Protein AF-A0A2T3IF48-F1 (afdb_monomer_lite)

pLDDT: mean 86.23, std 10.26, range [51.12, 96.56]

Organism: NCBI:txid512643

Structure (mmCIF, N/CA/C/O backbone):
data_AF-A0A2T3IF48-F1
#
_entry.id   AF-A0A2T3IF48-F1
#
loop_
_atom_site.group_PDB
_atom_site.id
_atom_site.type_symbol
_atom_site.label_a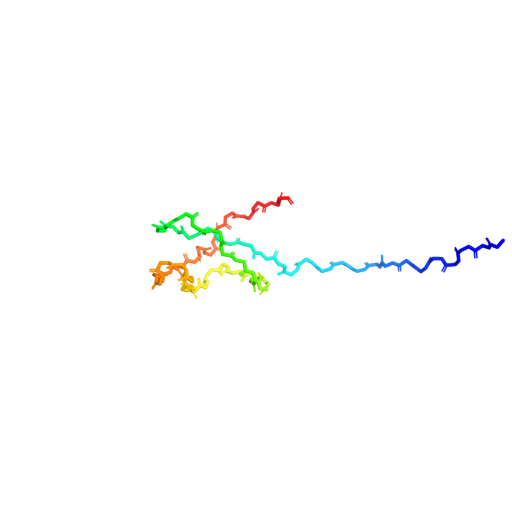tom_id
_atom_site.label_alt_id
_atom_site.label_comp_id
_atom_site.label_asym_id
_atom_site.label_entity_id
_atom_site.label_seq_id
_atom_site.pdbx_PDB_ins_code
_atom_site.Cartn_x
_atom_site.Cartn_y
_atom_site.Cartn_z
_atom_site.occupancy
_atom_site.B_iso_or_equiv
_atom_site.auth_seq_id
_atom_site.auth_comp_id
_atom_site.auth_asym_id
_atom_site.auth_atom_id
_atom_site.pdbx_PDB_model_num
ATOM 1 N N . MET A 1 1 ? 18.544 -8.813 -41.098 1.00 51.12 1 MET A N 1
ATOM 2 C CA . MET A 1 1 ? 18.129 -7.573 -40.416 1.00 51.12 1 MET A CA 1
ATOM 3 C C . MET A 1 1 ? 18.346 -7.845 -38.945 1.00 51.12 1 MET A C 1
ATOM 5 O O . MET A 1 1 ? 17.746 -8.787 -38.450 1.00 51.12 1 MET A O 1
ATOM 9 N N . ALA A 1 2 ? 19.338 -7.205 -38.331 1.00 59.69 2 ALA A N 1
ATOM 10 C CA . ALA A 1 2 ? 19.603 -7.380 -36.908 1.00 59.69 2 ALA A CA 1
ATOM 11 C C . ALA A 1 2 ? 18.682 -6.414 -36.158 1.00 59.69 2 ALA A C 1
ATOM 13 O O . ALA A 1 2 ? 18.680 -5.224 -36.460 1.00 59.69 2 ALA A O 1
ATOM 14 N N . ASP A 1 3 ? 17.862 -6.938 -35.256 1.00 66.88 3 ASP A N 1
ATOM 15 C CA . ASP A 1 3 ? 17.099 -6.128 -34.314 1.00 66.88 3 ASP A CA 1
ATOM 16 C C . ASP A 1 3 ? 18.081 -5.535 -33.288 1.00 66.88 3 ASP A C 1
ATOM 18 O O . ASP A 1 3 ? 18.545 -6.224 -32.377 1.00 66.88 3 ASP A O 1
ATOM 22 N N . ASP A 1 4 ? 18.438 -4.260 -33.452 1.00 75.56 4 ASP A N 1
ATOM 23 C CA . ASP A 1 4 ? 19.185 -3.473 -32.465 1.00 75.56 4 ASP A CA 1
ATOM 24 C C . ASP A 1 4 ? 18.280 -3.159 -31.253 1.00 75.56 4 ASP A C 1
ATOM 26 O O . ASP A 1 4 ? 17.725 -2.069 -31.114 1.00 75.56 4 ASP A O 1
ATOM 30 N N . ILE A 1 5 ? 18.085 -4.145 -30.370 1.00 82.38 5 ILE A N 1
ATOM 31 C CA . ILE A 1 5 ? 17.263 -3.995 -29.159 1.00 82.38 5 ILE A CA 1
ATOM 32 C C . ILE A 1 5 ? 18.075 -3.293 -28.061 1.00 82.38 5 ILE A C 1
ATOM 34 O O . ILE A 1 5 ? 19.040 -3.843 -27.521 1.00 82.38 5 ILE A O 1
ATOM 38 N N . ALA A 1 6 ? 17.656 -2.082 -27.685 1.00 82.19 6 ALA A N 1
ATOM 39 C CA . ALA A 1 6 ? 18.223 -1.342 -26.559 1.00 82.19 6 ALA A CA 1
ATOM 40 C C . ALA A 1 6 ? 17.961 -2.057 -25.216 1.00 82.19 6 ALA A C 1
ATOM 42 O O . ALA A 1 6 ? 16.859 -2.541 -24.957 1.00 82.19 6 ALA A O 1
ATOM 43 N N . LYS A 1 7 ? 18.974 -2.105 -24.338 1.00 84.94 7 LYS A N 1
ATOM 44 C CA . LYS A 1 7 ? 18.887 -2.745 -23.013 1.00 84.94 7 LYS A CA 1
ATOM 45 C C . LYS A 1 7 ? 18.538 -1.726 -21.931 1.00 84.94 7 LYS A C 1
ATOM 47 O O . LYS A 1 7 ? 19.228 -0.722 -21.780 1.00 84.94 7 LYS A O 1
ATOM 52 N N . VAL A 1 8 ? 17.510 -2.024 -21.141 1.00 88.75 8 VAL A N 1
ATOM 53 C CA . VAL A 1 8 ? 17.145 -1.260 -19.941 1.00 88.75 8 VAL A CA 1
ATOM 54 C C . VAL A 1 8 ? 17.964 -1.770 -18.752 1.00 88.75 8 VAL A C 1
ATOM 56 O O . VAL A 1 8 ? 17.992 -2.970 -18.493 1.00 88.75 8 VAL A O 1
ATOM 59 N N . THR A 1 9 ? 18.638 -0.870 -18.032 1.00 88.19 9 THR A N 1
ATOM 60 C CA . THR A 1 9 ? 19.473 -1.197 -16.855 1.00 88.19 9 THR A CA 1
ATOM 61 C C . THR A 1 9 ? 18.863 -0.753 -15.527 1.00 88.19 9 THR A C 1
ATOM 63 O O . THR A 1 9 ? 19.409 -1.063 -14.471 1.00 88.19 9 THR A O 1
ATOM 66 N N . PHE A 1 10 ? 17.736 -0.041 -15.565 1.00 84.75 10 PHE A N 1
ATOM 67 C CA . PHE A 1 10 ? 17.047 0.462 -14.384 1.00 84.75 10 PHE A CA 1
ATOM 68 C C . PHE A 1 10 ? 15.562 0.124 -14.456 1.00 84.75 10 PHE A C 1
ATOM 70 O O . PHE A 1 10 ? 14.900 0.415 -15.450 1.00 84.75 10 PHE A O 1
ATOM 77 N N . LEU A 1 11 ? 15.044 -0.472 -13.386 1.00 76.62 11 LEU A N 1
ATOM 78 C CA . LEU A 1 11 ? 13.644 -0.844 -13.252 1.00 76.62 11 LEU A CA 1
ATOM 79 C C . LEU A 1 11 ? 13.130 -0.275 -11.929 1.00 76.62 11 LEU A C 1
ATOM 81 O O . LEU A 1 11 ? 13.715 -0.525 -10.878 1.00 76.62 11 LEU A O 1
ATOM 85 N N . SER A 1 12 ? 12.064 0.523 -11.991 1.00 73.06 12 SER A N 1
ATOM 86 C CA . SER A 1 12 ? 11.421 1.109 -10.815 1.00 73.06 12 SER A CA 1
ATOM 87 C C . SER A 1 12 ? 10.050 0.479 -10.632 1.00 73.06 12 SER A C 1
ATOM 89 O O . SER A 1 12 ? 9.183 0.614 -11.493 1.00 73.06 12 SER A O 1
ATOM 91 N N . VAL A 1 13 ? 9.869 -0.223 -9.517 1.00 69.56 13 VAL A N 1
ATOM 92 C CA . VAL A 1 13 ? 8.562 -0.722 -9.086 1.00 69.56 13 VAL A CA 1
ATOM 93 C C . VAL A 1 13 ? 7.989 0.320 -8.139 1.00 69.56 13 VAL A C 1
ATOM 95 O O . VAL A 1 13 ? 8.440 0.446 -7.004 1.00 69.56 13 VAL A O 1
ATOM 98 N N . THR A 1 14 ? 7.053 1.128 -8.629 1.00 71.25 14 THR A N 1
ATOM 99 C CA . THR A 1 14 ? 6.463 2.214 -7.835 1.00 71.25 14 THR A CA 1
ATOM 100 C C . THR A 1 14 ? 5.135 1.831 -7.203 1.00 71.25 14 THR A C 1
ATOM 102 O O . THR A 1 14 ? 4.772 2.448 -6.213 1.00 71.25 14 THR A O 1
ATOM 105 N N . GLY A 1 15 ? 4.415 0.848 -7.750 1.00 78.31 15 GLY A N 1
ATOM 106 C CA . GLY A 1 15 ? 3.074 0.490 -7.296 1.00 78.31 15 GLY A CA 1
ATOM 107 C C . GLY A 1 15 ? 3.092 -0.452 -6.099 1.00 78.31 15 GLY A C 1
ATOM 108 O O . GLY A 1 15 ? 3.543 -1.588 -6.224 1.00 78.31 15 GLY A O 1
ATOM 109 N N . VAL A 1 16 ? 2.550 0.001 -4.972 1.00 84.44 16 VAL A N 1
ATOM 110 C CA . VAL A 1 16 ? 2.186 -0.860 -3.839 1.00 84.44 16 VAL A CA 1
ATOM 111 C C . VAL A 1 16 ? 0.673 -0.879 -3.669 1.00 84.44 16 VAL A C 1
ATOM 113 O O . VAL A 1 16 ? -0.028 0.072 -4.025 1.00 84.44 16 VAL A O 1
ATOM 116 N N . VAL A 1 17 ? 0.168 -1.984 -3.133 1.00 89.75 17 VAL A N 1
ATOM 117 C CA . VAL A 1 17 ? -1.243 -2.158 -2.790 1.00 89.75 17 VAL A CA 1
ATOM 118 C C . VAL A 1 17 ? -1.375 -2.347 -1.286 1.00 89.75 17 VAL A C 1
ATOM 120 O O . VAL A 1 17 ? -0.490 -2.911 -0.644 1.00 89.75 17 VAL A O 1
ATOM 123 N N . LEU A 1 18 ? -2.466 -1.851 -0.712 1.00 90.56 18 LEU A N 1
ATOM 124 C CA . LEU A 1 18 ? -2.735 -1.913 0.720 1.00 90.56 18 LEU A CA 1
ATOM 125 C C . LEU A 1 18 ? -4.084 -2.576 0.963 1.00 90.56 18 LEU A C 1
ATOM 127 O O . LEU A 1 18 ? -5.088 -2.172 0.386 1.00 90.56 18 LEU A O 1
ATOM 131 N N . TRP A 1 19 ? -4.127 -3.550 1.866 1.00 92.38 19 TRP A N 1
ATOM 132 C CA . TRP A 1 19 ? -5.393 -4.106 2.333 1.00 92.38 19 TRP A CA 1
ATOM 133 C C . TRP A 1 19 ? -6.025 -3.181 3.366 1.00 92.38 19 TRP A C 1
ATOM 135 O O . TRP A 1 19 ? -5.402 -2.826 4.370 1.00 92.38 19 TRP A O 1
ATOM 145 N N . CYS A 1 20 ? -7.280 -2.795 3.138 1.00 93.81 20 CYS A N 1
ATOM 146 C CA . CYS A 1 20 ? -8.036 -2.053 4.129 1.00 93.81 20 CY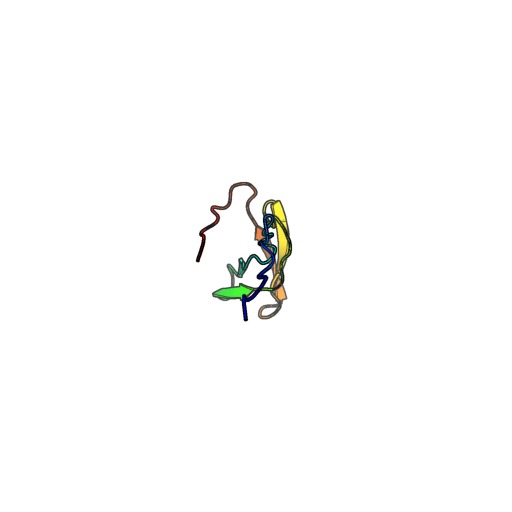S A CA 1
ATOM 147 C C . CYS A 1 20 ? -8.416 -2.977 5.303 1.00 93.81 20 CYS A C 1
ATOM 149 O O . CYS A 1 20 ? -9.185 -3.916 5.100 1.00 93.81 20 CYS A O 1
ATOM 151 N N . PRO A 1 21 ? -8.017 -2.670 6.552 1.00 94.25 21 PRO A N 1
ATOM 152 C CA . PRO A 1 21 ? -8.275 -3.537 7.709 1.00 94.25 21 PRO A CA 1
ATOM 153 C C . PRO A 1 21 ? -9.742 -3.551 8.177 1.00 94.25 21 PRO A C 1
ATOM 155 O O . PRO A 1 21 ? -10.064 -4.192 9.172 1.00 94.25 21 PRO A O 1
ATOM 158 N N . TYR A 1 22 ? -10.626 -2.787 7.527 1.00 95.31 22 TYR A N 1
ATOM 159 C CA . TYR A 1 22 ? -12.033 -2.660 7.921 1.00 95.31 22 TYR A CA 1
ATOM 160 C C . TYR A 1 22 ? -13.012 -3.357 6.983 1.00 95.31 22 TYR A C 1
ATOM 162 O O . TYR A 1 22 ? -14.115 -3.687 7.410 1.00 95.31 22 TYR A O 1
ATOM 170 N N . CYS A 1 23 ? -12.661 -3.470 5.705 1.00 95.25 23 CYS A N 1
ATOM 171 C CA . CYS A 1 23 ? -13.565 -3.967 4.666 1.00 95.25 23 CYS A CA 1
ATOM 172 C C . CYS A 1 23 ? -12.898 -4.962 3.719 1.00 95.25 23 CYS A C 1
ATOM 174 O O . CYS A 1 23 ? -13.541 -5.373 2.761 1.00 95.25 23 CYS A O 1
ATOM 176 N N . ASP A 1 24 ? -11.629 -5.303 3.972 1.00 93.56 24 ASP A N 1
ATOM 177 C CA . ASP A 1 24 ? -10.837 -6.225 3.154 1.00 93.56 24 ASP A CA 1
ATOM 178 C C . ASP A 1 24 ? -10.797 -5.823 1.671 1.00 93.56 24 ASP A C 1
ATOM 180 O O . ASP A 1 24 ? -10.691 -6.647 0.773 1.00 93.56 24 ASP A O 1
ATOM 184 N N . ASP A 1 25 ? -10.892 -4.525 1.397 1.00 94.38 25 ASP A N 1
ATOM 185 C CA . ASP A 1 25 ? -10.762 -3.993 0.048 1.00 94.38 25 ASP A CA 1
ATOM 186 C C . ASP A 1 25 ? -9.285 -3.718 -0.263 1.0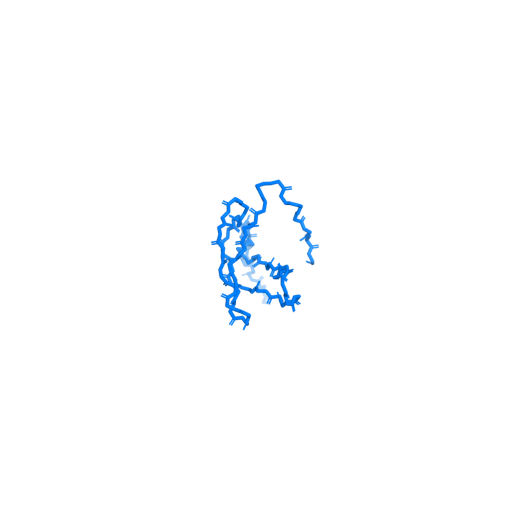0 94.38 25 ASP A C 1
ATOM 188 O O . ASP A 1 25 ? -8.564 -3.150 0.570 1.00 94.38 25 ASP A O 1
ATOM 192 N N . LEU A 1 26 ? -8.835 -4.129 -1.449 1.00 92.25 26 LEU A N 1
ATOM 193 C CA . LEU A 1 26 ? -7.474 -3.900 -1.916 1.00 92.25 26 LEU A CA 1
ATOM 194 C C . LEU A 1 26 ? -7.371 -2.506 -2.538 1.00 92.25 26 LEU A C 1
ATOM 196 O O . LEU A 1 26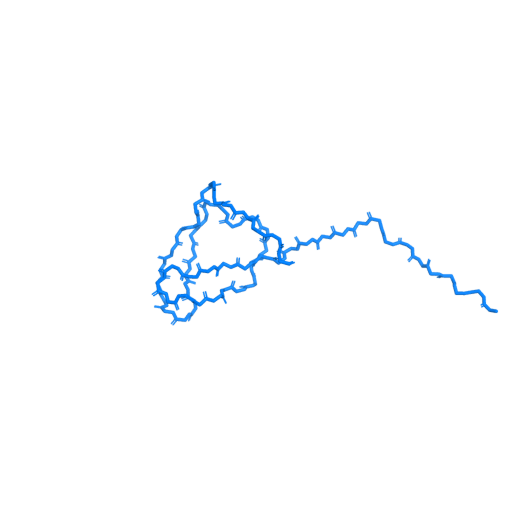 ? -7.885 -2.238 -3.619 1.00 92.25 26 LEU A O 1
ATOM 200 N N . GLN A 1 27 ? -6.648 -1.627 -1.862 1.00 90.62 27 GLN A N 1
ATOM 201 C CA . GLN A 1 27 ? -6.436 -0.251 -2.276 1.00 90.62 27 GLN A CA 1
ATOM 202 C C . GLN A 1 27 ? -5.166 -0.175 -3.134 1.00 90.62 27 GLN A C 1
ATOM 204 O O . GLN A 1 27 ? -4.110 -0.664 -2.725 1.00 90.62 27 GLN A O 1
ATOM 209 N N . GLY A 1 28 ? -5.258 0.420 -4.324 1.00 88.69 28 GLY A N 1
ATOM 210 C CA . GLY A 1 28 ? -4.138 0.569 -5.259 1.00 88.69 28 GLY A CA 1
ATOM 211 C C . GLY A 1 28 ? -3.664 2.014 -5.424 1.00 88.69 28 GLY A C 1
ATOM 212 O O . GLY A 1 28 ? -4.156 2.926 -4.772 1.00 88.69 28 GLY A O 1
ATOM 213 N N . GLY A 1 29 ? -2.702 2.228 -6.326 1.00 83.31 29 GLY A N 1
ATOM 214 C CA . GLY A 1 29 ? -2.269 3.575 -6.730 1.00 83.31 29 GLY A CA 1
ATOM 215 C C . GLY A 1 29 ? -1.288 4.269 -5.781 1.00 83.31 29 GLY A C 1
ATOM 216 O O . GLY A 1 29 ? -0.975 5.442 -5.976 1.00 83.31 29 GLY A O 1
ATOM 217 N N . PHE A 1 30 ? -0.767 3.566 -4.776 1.00 83.88 30 PHE A N 1
ATOM 218 C CA . PHE A 1 30 ? 0.253 4.110 -3.888 1.00 83.88 30 PHE A CA 1
ATOM 219 C C . PHE A 1 30 ? 1.627 4.062 -4.560 1.00 83.88 30 PHE A C 1
ATOM 221 O O . PHE A 1 30 ? 2.035 3.021 -5.076 1.00 83.88 30 PHE A O 1
ATOM 228 N N . CYS A 1 31 ? 2.337 5.192 -4.522 1.00 80.56 31 CYS A N 1
ATOM 229 C CA . CYS A 1 31 ? 3.700 5.324 -5.025 1.00 80.56 31 CYS A CA 1
ATOM 230 C C . CYS A 1 31 ? 4.697 5.449 -3.867 1.00 80.56 31 CYS A C 1
ATOM 232 O O . CYS A 1 31 ? 4.614 6.395 -3.083 1.00 80.56 31 CYS A O 1
ATOM 234 N N . GLY A 1 32 ? 5.675 4.542 -3.802 1.00 82.81 32 GLY A N 1
ATOM 235 C CA . GLY A 1 32 ? 6.721 4.547 -2.770 1.00 82.81 32 GLY A CA 1
ATOM 236 C C . GLY A 1 32 ? 6.363 3.731 -1.523 1.00 82.81 32 GLY A C 1
ATOM 237 O O . GLY A 1 32 ? 5.503 2.860 -1.581 1.00 82.81 32 GLY A O 1
ATOM 238 N N . ASP A 1 33 ? 7.054 3.985 -0.406 1.00 87.62 33 ASP A N 1
ATOM 239 C CA . ASP A 1 33 ? 6.861 3.246 0.850 1.00 87.62 33 ASP A CA 1
ATOM 240 C C . ASP A 1 33 ? 5.696 3.837 1.676 1.00 87.62 33 ASP A C 1
ATOM 242 O O . ASP A 1 33 ? 5.798 4.968 2.166 1.00 87.62 33 ASP A O 1
ATOM 246 N N . PRO A 1 34 ? 4.580 3.107 1.855 1.00 88.69 34 PRO A N 1
ATOM 247 C CA . PRO A 1 34 ? 3.415 3.599 2.577 1.00 88.69 34 PRO A CA 1
ATOM 248 C C . PRO A 1 34 ? 3.557 3.443 4.100 1.00 88.69 34 PRO A C 1
ATOM 250 O O . PRO A 1 34 ? 2.699 3.917 4.845 1.00 88.69 34 PRO A O 1
ATOM 253 N N . ARG A 1 35 ? 4.607 2.777 4.596 1.00 91.44 35 ARG A N 1
ATOM 254 C CA . ARG A 1 35 ? 4.784 2.476 6.021 1.00 91.44 35 ARG A CA 1
ATOM 255 C C . ARG A 1 35 ? 4.922 3.747 6.855 1.00 91.44 35 ARG A C 1
ATOM 257 O O . ARG A 1 35 ? 5.630 4.685 6.504 1.00 91.44 35 ARG A O 1
ATOM 264 N N . GLY A 1 36 ? 4.226 3.776 7.990 1.00 92.44 36 GLY A N 1
ATOM 265 C CA . GLY A 1 36 ? 4.160 4.934 8.885 1.00 92.44 36 GLY A CA 1
ATOM 266 C C . GLY A 1 36 ? 3.213 6.047 8.424 1.00 92.44 36 GLY A C 1
ATOM 267 O O . GLY A 1 36 ? 3.091 7.051 9.128 1.00 92.44 36 GLY A O 1
ATOM 268 N N . GLN A 1 37 ? 2.543 5.889 7.278 1.00 92.56 37 GLN A N 1
ATOM 269 C CA . GLN A 1 37 ? 1.596 6.866 6.749 1.00 92.56 37 GLN A CA 1
ATOM 270 C C . GLN A 1 37 ? 0.140 6.463 7.019 1.00 92.56 37 GLN A C 1
ATOM 272 O O . GLN A 1 37 ? -0.200 5.287 7.185 1.00 92.56 37 GLN A O 1
ATOM 277 N N . LYS A 1 38 ? -0.738 7.473 7.038 1.00 94.88 38 LYS A N 1
ATOM 278 C CA . LYS A 1 38 ? -2.187 7.312 7.199 1.00 94.88 38 LYS A CA 1
ATOM 279 C C . LYS A 1 38 ? -2.891 7.474 5.861 1.00 94.88 38 LYS A C 1
ATOM 281 O O . LYS A 1 38 ? -2.631 8.438 5.146 1.00 94.88 38 LYS A O 1
ATOM 286 N N . PHE A 1 39 ? -3.843 6.593 5.590 1.00 93.81 39 PHE A N 1
ATOM 287 C CA . PHE A 1 39 ? -4.650 6.600 4.376 1.00 93.81 39 PHE A CA 1
ATOM 288 C C . PHE A 1 39 ? -6.132 6.490 4.716 1.00 93.81 39 PHE A C 1
ATOM 290 O O . PHE A 1 39 ? -6.506 6.043 5.801 1.00 93.81 39 PHE A O 1
ATOM 297 N N . THR A 1 40 ? -6.980 6.917 3.785 1.00 95.69 40 THR A N 1
ATOM 298 C CA . THR A 1 40 ? -8.433 6.743 3.872 1.00 95.69 40 THR A CA 1
ATOM 299 C C . THR A 1 40 ? -8.834 5.725 2.820 1.00 95.69 40 THR A C 1
ATOM 301 O O . THR A 1 40 ? -8.463 5.888 1.665 1.00 95.69 40 THR A O 1
ATOM 304 N N . CYS A 1 41 ? -9.554 4.676 3.217 1.00 95.06 41 CYS A N 1
ATOM 305 C CA . CYS A 1 41 ? -10.062 3.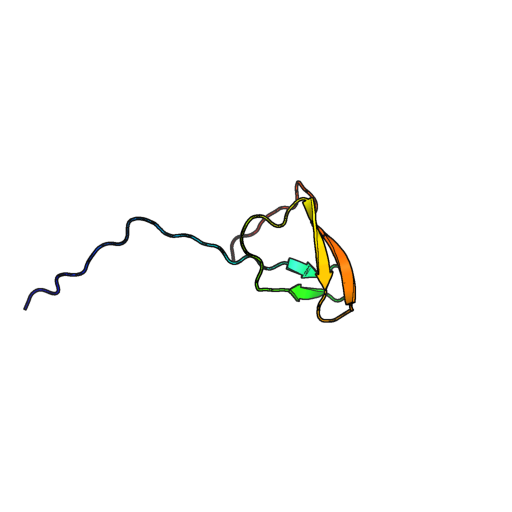683 2.274 1.00 95.06 41 CYS A CA 1
ATOM 306 C C . CYS A 1 41 ? -11.136 4.307 1.377 1.00 95.06 41 CYS A C 1
ATOM 308 O O . CYS A 1 41 ? -12.099 4.871 1.894 1.00 95.06 41 CYS A O 1
ATOM 310 N N . GLU A 1 42 ? -10.998 4.161 0.063 1.00 94.94 42 GLU A N 1
ATOM 311 C CA . GLU A 1 42 ? -11.931 4.687 -0.938 1.00 94.94 42 GLU A CA 1
ATOM 312 C C . GLU A 1 42 ? -13.303 3.998 -0.882 1.00 94.94 42 GLU A C 1
ATOM 314 O O . GLU A 1 42 ? -14.314 4.605 -1.226 1.00 94.94 42 GLU A O 1
ATOM 319 N N . ASN A 1 43 ? -13.360 2.750 -0.400 1.00 95.31 43 ASN A N 1
ATOM 320 C CA . ASN A 1 43 ? -14.601 1.984 -0.309 1.00 95.31 43 ASN A CA 1
ATOM 321 C C . ASN A 1 43 ? -15.372 2.286 0.993 1.00 95.31 43 ASN A C 1
ATOM 323 O O . ASN A 1 43 ? -16.507 2.762 0.973 1.00 95.31 43 ASN A O 1
ATOM 327 N N . CYS A 1 44 ? -14.754 2.064 2.160 1.00 96.25 44 CYS A N 1
ATOM 328 C CA . CYS A 1 44 ? -15.447 2.214 3.448 1.00 96.25 44 CYS A CA 1
ATOM 329 C C . CYS A 1 44 ? -15.294 3.596 4.107 1.00 96.25 44 CYS A C 1
ATOM 331 O O . CYS A 1 44 ? -15.869 3.822 5.174 1.00 96.25 44 CYS A O 1
ATOM 333 N N . ASN A 1 45 ? -14.521 4.512 3.508 1.00 96.38 45 ASN A N 1
ATOM 334 C CA . ASN A 1 45 ? -14.240 5.866 4.009 1.00 96.38 45 ASN A CA 1
ATOM 335 C C . ASN A 1 45 ? -13.627 5.926 5.422 1.00 96.38 45 ASN A C 1
ATOM 337 O O . ASN A 1 45 ? -13.644 6.968 6.079 1.00 96.38 45 ASN A O 1
ATOM 341 N N . LYS A 1 46 ? -13.065 4.816 5.913 1.00 96.50 46 LYS A N 1
ATOM 342 C CA . LYS A 1 46 ? -12.369 4.764 7.204 1.00 96.50 46 LYS A CA 1
ATOM 343 C C . LYS A 1 46 ? -10.881 5.027 7.028 1.00 96.50 46 LYS A C 1
ATOM 345 O O . LYS A 1 46 ? -10.264 4.580 6.060 1.00 96.50 46 LYS A O 1
ATOM 350 N N . GLN A 1 47 ? -10.306 5.725 8.000 1.00 96.56 47 GLN A N 1
ATOM 351 C CA . GLN A 1 47 ? -8.874 5.994 8.046 1.00 96.56 47 GLN A CA 1
ATOM 352 C C . GLN A 1 47 ? -8.121 4.840 8.701 1.00 96.56 47 GLN A C 1
ATOM 354 O O . GLN A 1 47 ? -8.537 4.353 9.749 1.00 96.56 47 GLN A O 1
ATOM 359 N N . PHE A 1 48 ? -6.992 4.448 8.122 1.00 94.12 48 PHE A N 1
ATOM 360 C CA . PHE A 1 48 ? -6.088 3.444 8.672 1.00 94.12 48 PHE A CA 1
ATOM 361 C C . PHE A 1 48 ? -4.639 3.926 8.592 1.00 94.12 48 PHE A C 1
ATOM 363 O O . PHE A 1 48 ? -4.290 4.791 7.790 1.00 94.12 48 PHE A O 1
ATOM 370 N N . ASN A 1 49 ? -3.797 3.383 9.466 1.00 94.69 49 ASN A N 1
ATOM 371 C CA . ASN A 1 49 ? -2.369 3.670 9.505 1.00 94.69 49 ASN A CA 1
ATOM 372 C C . ASN A 1 49 ? -1.599 2.418 9.100 1.00 94.69 49 ASN A C 1
ATOM 374 O O . ASN A 1 49 ? -1.828 1.356 9.680 1.00 94.69 49 ASN A O 1
ATOM 378 N N . VAL A 1 50 ? -0.671 2.546 8.159 1.00 93.25 50 VAL A N 1
ATOM 379 C CA . VAL A 1 50 ? 0.238 1.450 7.824 1.00 93.25 50 VAL A CA 1
ATOM 380 C C . VAL A 1 50 ? 1.335 1.424 8.878 1.00 93.25 50 VAL A C 1
ATOM 382 O O . VAL A 1 50 ? 1.993 2.435 9.132 1.00 93.25 50 VAL A O 1
ATOM 385 N N . HIS A 1 51 ? 1.535 0.280 9.529 1.00 93.94 51 HIS A N 1
ATOM 386 C CA . HIS A 1 51 ? 2.571 0.167 10.549 1.00 93.94 51 HIS A CA 1
ATOM 387 C C . HIS A 1 51 ? 3.959 0.419 9.937 1.00 93.94 51 HIS A C 1
ATOM 389 O O . HIS A 1 51 ? 4.240 -0.005 8.819 1.00 93.94 51 HIS A O 1
ATOM 395 N N . LYS A 1 52 ? 4.845 1.102 10.673 1.00 91.88 52 LYS A N 1
ATOM 396 C CA . LYS A 1 52 ? 6.214 1.415 10.214 1.00 91.88 52 LYS A CA 1
ATOM 397 C C . LYS A 1 52 ? 7.051 0.166 9.892 1.00 91.88 52 LYS A C 1
ATOM 399 O O . LYS A 1 52 ? 7.962 0.223 9.081 1.00 91.88 52 LYS A O 1
ATOM 404 N N . GLU A 1 53 ? 6.719 -0.945 10.540 1.00 90.94 53 GLU A N 1
ATOM 405 C CA . GLU A 1 53 ? 7.361 -2.258 10.400 1.00 90.94 53 GLU A CA 1
ATOM 406 C C . GLU A 1 53 ? 6.415 -3.267 9.736 1.00 90.94 53 GLU A C 1
ATOM 408 O O . GLU A 1 53 ? 6.537 -4.458 9.976 1.00 90.94 53 GLU A O 1
ATOM 413 N N . ALA A 1 54 ? 5.417 -2.807 8.971 1.00 87.50 54 ALA A N 1
ATOM 414 C CA . ALA A 1 54 ? 4.573 -3.732 8.223 1.00 87.50 54 ALA A CA 1
ATOM 415 C C . ALA A 1 54 ? 5.430 -4.546 7.240 1.00 87.50 54 ALA A C 1
ATOM 417 O O . ALA A 1 54 ? 6.286 -3.988 6.541 1.00 87.50 54 ALA A O 1
ATOM 418 N N . ASP A 1 55 ? 5.181 -5.851 7.193 1.00 85.25 55 ASP A N 1
ATOM 419 C CA . ASP A 1 55 ? 5.779 -6.740 6.207 1.00 85.25 55 ASP A CA 1
ATOM 420 C C . ASP A 1 55 ? 5.274 -6.379 4.802 1.00 85.25 55 ASP A C 1
ATOM 422 O O . ASP A 1 55 ? 4.110 -6.013 4.612 1.00 85.25 55 ASP A O 1
ATOM 426 N N . CYS A 1 56 ? 6.161 -6.457 3.809 1.00 81.00 56 CYS A N 1
ATOM 427 C CA . CYS A 1 56 ? 5.818 -6.266 2.403 1.00 81.00 56 CYS A CA 1
ATOM 428 C C . CYS A 1 56 ? 6.019 -7.590 1.672 1.00 81.00 56 CYS A C 1
ATOM 430 O O . CYS A 1 56 ? 7.140 -8.096 1.619 1.00 81.00 56 CYS A O 1
ATOM 432 N N . ASP A 1 57 ? 4.938 -8.124 1.112 1.00 78.00 57 ASP A N 1
ATOM 433 C CA . ASP A 1 57 ? 4.975 -9.311 0.264 1.00 78.00 57 ASP A CA 1
ATOM 434 C C . ASP A 1 57 ? 5.099 -8.893 -1.211 1.00 78.00 57 ASP A C 1
ATOM 436 O O . ASP A 1 57 ? 4.507 -7.892 -1.629 1.00 78.00 57 ASP A O 1
ATOM 440 N N . PHE A 1 58 ? 5.902 -9.624 -1.987 1.00 68.88 58 PHE A N 1
ATOM 441 C CA . PHE A 1 58 ? 6.066 -9.397 -3.424 1.00 68.88 58 PHE A CA 1
ATOM 442 C C . PHE A 1 58 ? 5.176 -10.397 -4.171 1.00 68.88 58 PHE A C 1
ATOM 444 O O . PHE A 1 58 ? 5.515 -11.579 -4.234 1.00 68.88 58 PHE A O 1
ATOM 451 N N . LEU A 1 59 ? 4.050 -9.914 -4.710 1.00 61.09 59 LEU A N 1
ATOM 452 C CA . LEU A 1 59 ? 3.132 -10.696 -5.553 1.00 61.09 59 LEU A CA 1
ATOM 453 C C . LEU A 1 59 ? 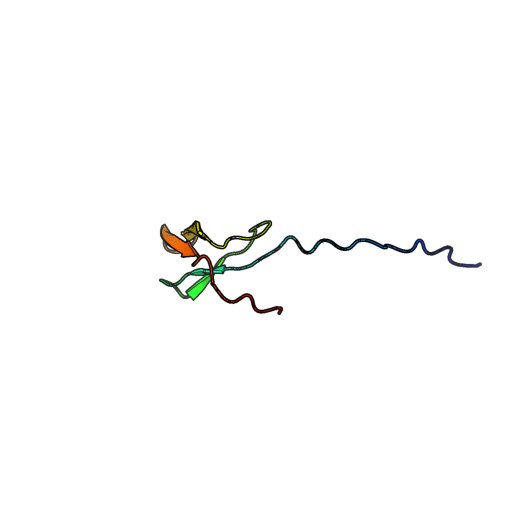3.703 -10.969 -6.951 1.00 61.09 59 LEU A C 1
ATOM 455 O O . LEU A 1 59 ? 4.378 -10.068 -7.503 1.00 61.09 59 LEU A O 1
#

Secondary structure (DSSP, 8-state):
-----PPP------EEEEE-TTT--EEEEEES--TT-EEE-TTT--EEE--TT------

Sequence (59 aa):
MADDIAKVTFLSVTGVVLWCPYCDDLQGGFCGDPRGQKFTCENCNKQFNVHKEADCDFL

Radius of gyration: 16.89 Å; chains: 1; bounding box: 35×18×51 Å

Foldseek 3Di:
DDPPDDDDPDDDDFKDWDQDPPPRDIHIDGGDDQAQHWDADPPPRDIDHHHNPDDDDDD